Protein AF-A0A956BGX7-F1 (afdb_monomer)

Secondary structure (DSSP, 8-state):
-------------TT-TTHHHHHHHHHHHHTTT-HHHHHHHHHHTHHHHHH-S--HHHHHHHHHHTT--HHHHHHHHHHTSSS----

Foldseek 3Di:
DDPDDDDDDDPDDVQQPCPLLLQLLLVLVVVVPCNVQSVVQCVVCVVVNRPDPDCVVVSLVSCVVVVHPSVSSVVSSVVSPDDDDDD

Nearest PDB structures (foldseek):
  3kzq-assembly3_D-3  TM=8.633E-01  e=1.713E-01  Vibrio parahaemolyticus
  4p3y-assembly1_B  TM=7.181E-01  e=1.370E+00  Acinetobacter baumannii AYE
  2rem-assembly2_B  TM=7.412E-01  e=3.368E+00  Xylella fastidiosa

pLDDT: mean 79.61, std 20.41, range [38.09, 97.31]

Sequence (87 aa):
GDQLVIYYKHFPLPQHTHAVEAARAAIAAGNQGQFWEMHNLLFENQSRLSTTTDPNALFIELATELELDTERFLADYAQASAGQLPL

Mean predicted aligned error: 8.9 Å

Solvent-accessible 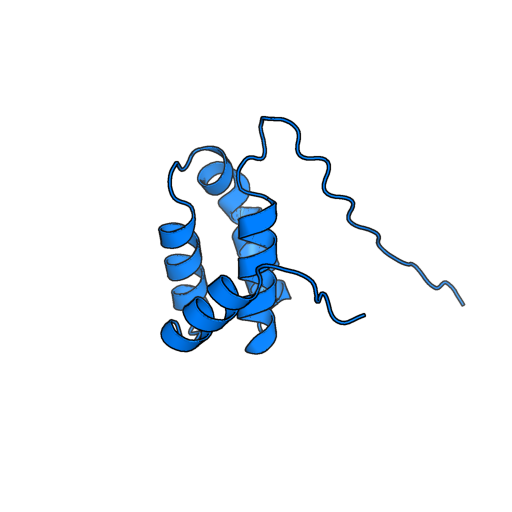surface area (backbone atoms only — not comparable to full-atom values): 5384 Å² total; per-residue (Å²): 131,90,82,84,79,86,80,87,75,90,73,74,51,92,73,45,82,48,56,69,59,51,50,26,46,20,50,23,33,34,80,73,73,36,30,67,61,42,43,49,51,51,62,76,39,43,68,58,53,56,70,49,94,63,62,64,66,55,50,53,52,53,36,52,74,68,71,47,64,59,70,60,32,53,51,40,35,65,60,63,60,84,90,74,81,86,127

Radius of gyration: 13.32 Å; Cα contacts (8 Å, |Δi|>4): 63; chains: 1; bounding box: 42×26×32 Å

Structure (mmCIF, N/CA/C/O backbone):
data_AF-A0A956BGX7-F1
#
_entry.id   AF-A0A956BGX7-F1
#
loop_
_atom_site.group_PDB
_atom_site.id
_atom_site.type_symbol
_atom_site.label_atom_id
_atom_site.label_alt_id
_atom_site.label_comp_id
_atom_site.label_asym_id
_atom_site.label_entity_id
_atom_site.label_seq_id
_atom_site.pdbx_PDB_ins_code
_atom_site.Cartn_x
_atom_site.Cartn_y
_atom_site.Cartn_z
_atom_site.occupancy
_atom_site.B_iso_or_equiv
_atom_site.auth_seq_id
_atom_site.auth_comp_id
_atom_site.auth_asym_id
_atom_site.auth_atom_id
_atom_site.pdbx_PDB_model_num
ATOM 1 N N . GLY A 1 1 ? -31.408 14.192 -5.478 1.00 47.97 1 GLY A N 1
ATOM 2 C CA . GLY A 1 1 ? -30.310 14.087 -4.509 1.00 47.97 1 GLY A CA 1
ATOM 3 C C . GLY A 1 1 ? -29.162 13.480 -5.256 1.00 47.97 1 GLY A C 1
ATOM 4 O O . GLY A 1 1 ? -29.305 12.350 -5.702 1.00 47.97 1 GLY A O 1
ATOM 5 N N . ASP A 1 2 ? -28.129 14.271 -5.514 1.00 47.53 2 ASP A N 1
ATOM 6 C CA . ASP A 1 2 ? -27.031 13.895 -6.400 1.00 47.53 2 ASP A CA 1
ATOM 7 C C . ASP A 1 2 ? -26.227 12.739 -5.803 1.00 47.53 2 ASP A C 1
ATOM 9 O O . ASP A 1 2 ? -25.475 12.913 -4.846 1.00 47.53 2 ASP A O 1
ATOM 13 N N . GLN A 1 3 ? -26.401 11.541 -6.361 1.00 48.25 3 GLN A N 1
ATOM 14 C CA . GLN A 1 3 ? -25.495 10.425 -6.123 1.00 48.25 3 GLN A CA 1
ATOM 15 C C . GLN A 1 3 ? -24.333 10.551 -7.104 1.00 48.25 3 GLN A C 1
ATOM 17 O O . GLN A 1 3 ? -24.397 10.083 -8.240 1.00 48.25 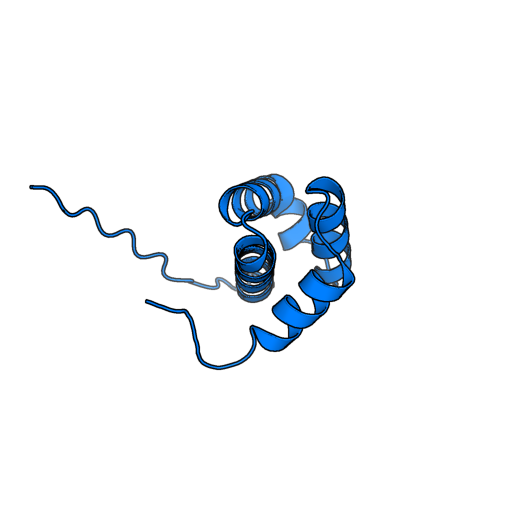3 GLN A O 1
ATOM 22 N N . LEU A 1 4 ? -23.278 11.235 -6.667 1.00 45.16 4 LEU A N 1
ATOM 23 C CA . LEU A 1 4 ? -22.010 11.242 -7.379 1.00 45.16 4 LEU A CA 1
ATOM 24 C C . LEU A 1 4 ? -21.307 9.906 -7.116 1.00 45.16 4 LEU A C 1
ATOM 26 O O . LEU A 1 4 ? -20.871 9.638 -5.999 1.00 45.16 4 LEU A O 1
ATOM 30 N N . VAL A 1 5 ? -21.208 9.070 -8.145 1.00 54.47 5 VAL A N 1
ATOM 31 C CA . VAL A 1 5 ? -20.448 7.816 -8.099 1.00 54.47 5 VAL A CA 1
ATOM 32 C C . VAL A 1 5 ? -19.115 8.049 -8.801 1.00 54.47 5 VAL A C 1
ATOM 34 O O . VAL A 1 5 ? -19.080 8.346 -9.996 1.00 54.47 5 VAL A O 1
ATOM 37 N N . ILE A 1 6 ? -18.016 7.942 -8.055 1.00 50.12 6 ILE A N 1
ATOM 38 C CA . ILE A 1 6 ? -16.661 8.057 -8.597 1.00 50.12 6 ILE A CA 1
ATOM 39 C C . ILE A 1 6 ? -16.217 6.666 -9.047 1.00 50.12 6 ILE A C 1
ATOM 41 O O . ILE A 1 6 ? -16.038 5.7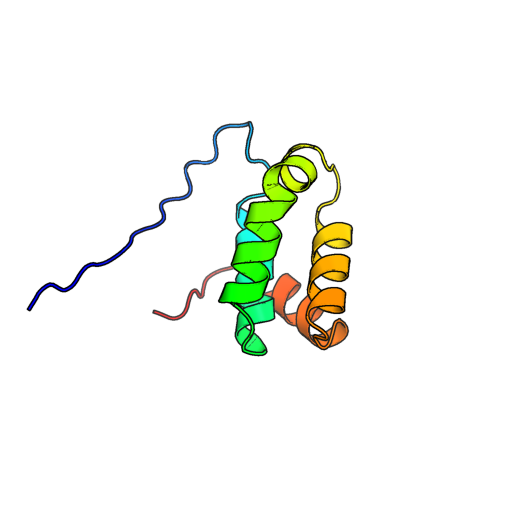66 -8.233 1.00 50.12 6 ILE A O 1
ATOM 45 N N . TYR A 1 7 ? -16.029 6.493 -10.353 1.00 44.59 7 TYR A N 1
ATOM 46 C CA . TYR A 1 7 ? -15.444 5.287 -10.931 1.00 44.59 7 TYR A CA 1
ATOM 47 C C . TYR A 1 7 ? -13.973 5.547 -11.250 1.00 44.59 7 TYR A C 1
ATOM 49 O O . TYR A 1 7 ? -13.664 6.32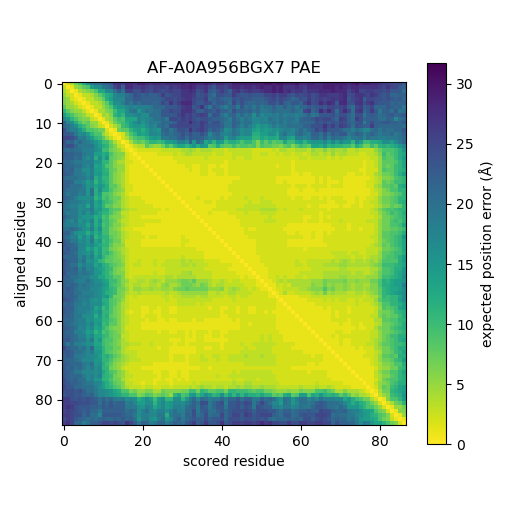9 -12.150 1.00 44.59 7 TYR A O 1
ATOM 57 N N . TYR A 1 8 ? -13.062 4.871 -10.549 1.00 48.16 8 TYR A N 1
ATOM 58 C CA . TYR A 1 8 ? -11.647 4.860 -10.912 1.00 48.16 8 TYR A CA 1
ATOM 59 C C . TYR A 1 8 ? -11.379 3.665 -11.827 1.00 48.16 8 TYR A C 1
ATOM 61 O O . TYR A 1 8 ? -11.372 2.510 -11.404 1.00 48.16 8 TYR A O 1
ATOM 69 N N . LYS A 1 9 ? -11.215 3.933 -13.121 1.00 46.16 9 LYS A N 1
ATOM 70 C CA . LYS A 1 9 ? -10.873 2.912 -14.110 1.00 46.16 9 LYS A CA 1
ATOM 71 C C . LYS A 1 9 ? -9.362 2.926 -14.290 1.00 46.16 9 LYS A C 1
ATOM 73 O O . LYS A 1 9 ? -8.837 3.843 -14.915 1.00 46.16 9 LYS A O 1
ATOM 78 N N . HIS A 1 10 ? -8.670 1.920 -13.753 1.00 47.66 10 HIS A N 1
ATOM 79 C CA . HIS A 1 10 ? -7.244 1.744 -14.011 1.00 47.66 10 HIS A CA 1
ATOM 80 C C . HIS A 1 10 ? -7.030 1.576 -15.522 1.00 47.66 10 HIS A C 1
ATOM 82 O O . HIS A 1 10 ? -7.387 0.555 -16.109 1.00 47.66 10 HIS A O 1
ATOM 88 N N . PHE A 1 11 ? -6.479 2.612 -16.151 1.00 41.88 11 PHE A N 1
ATOM 89 C CA . PHE A 1 11 ? -5.903 2.574 -17.489 1.00 41.88 11 PHE A CA 1
ATOM 90 C C . PHE A 1 11 ? -4.388 2.468 -17.299 1.00 41.88 11 PHE A C 1
ATOM 92 O O . PHE A 1 11 ? -3.717 3.501 -17.242 1.00 41.88 11 PHE A O 1
ATOM 99 N N . PRO A 1 12 ? -3.828 1.257 -17.123 1.00 45.47 12 PRO A N 1
ATOM 100 C CA . PRO A 1 12 ? -2.387 1.104 -17.061 1.00 45.47 12 PRO A CA 1
ATOM 101 C C . PRO A 1 12 ? -1.826 1.431 -18.446 1.00 45.47 12 PRO A C 1
ATOM 103 O O . PRO A 1 12 ? -1.765 0.595 -19.345 1.00 45.47 12 PRO A O 1
ATOM 106 N N . LEU A 1 13 ? -1.438 2.690 -18.633 1.00 48.34 13 LEU A N 1
ATOM 107 C CA . LEU A 1 13 ? -0.394 3.017 -19.588 1.00 48.34 13 LEU A CA 1
ATOM 108 C C . LEU A 1 13 ? 0.867 2.249 -19.146 1.00 48.34 13 LEU A C 1
ATOM 110 O O . LEU A 1 13 ? 1.050 2.059 -17.941 1.00 48.34 13 LEU A O 1
ATOM 114 N N . PRO A 1 14 ? 1.770 1.852 -20.061 1.00 51.06 14 PRO A N 1
ATOM 115 C CA . PRO A 1 14 ? 3.015 1.140 -19.722 1.00 51.06 14 PRO A CA 1
ATOM 116 C C . PRO A 1 14 ? 3.883 1.836 -18.657 1.00 51.06 14 PRO A C 1
ATOM 118 O O . PRO A 1 14 ? 4.814 1.246 -18.128 1.00 51.06 14 PRO A O 1
ATOM 121 N N . GLN A 1 15 ? 3.581 3.103 -18.374 1.00 54.44 15 GLN A N 1
ATOM 122 C CA . GLN A 1 15 ? 4.246 3.989 -17.432 1.00 54.44 15 GLN A CA 1
ATOM 123 C C . GLN A 1 15 ? 3.728 3.875 -15.978 1.00 54.44 15 GLN A C 1
ATOM 125 O O . GLN A 1 15 ? 4.325 4.466 -15.086 1.00 54.44 15 GLN A O 1
ATOM 130 N N . HIS A 1 16 ? 2.650 3.120 -15.714 1.00 61.56 16 HIS A N 1
ATOM 131 C CA . HIS A 1 16 ? 2.095 2.899 -14.367 1.00 61.56 16 HIS A CA 1
ATOM 132 C C . HIS A 1 16 ? 2.167 1.425 -13.956 1.00 61.56 16 HIS A C 1
ATOM 134 O O . HIS A 1 16 ? 1.152 0.782 -13.686 1.00 61.56 16 HIS A O 1
ATOM 140 N N . THR A 1 17 ? 3.389 0.894 -13.917 1.00 70.56 17 THR A N 1
ATOM 141 C CA . THR A 1 17 ? 3.690 -0.525 -13.669 1.00 70.56 17 THR A CA 1
ATOM 142 C C . THR A 1 17 ? 3.131 -1.057 -12.346 1.00 70.56 17 THR A C 1
ATOM 144 O O . THR A 1 17 ? 2.806 -2.233 -12.277 1.00 70.56 17 THR A O 1
ATOM 147 N N . HIS A 1 18 ? 2.970 -0.197 -11.332 1.00 84.50 18 HIS A N 1
ATOM 148 C CA . HIS A 1 18 ? 2.667 -0.601 -9.949 1.00 84.50 18 HIS A CA 1
ATOM 149 C C . HIS A 1 18 ? 1.285 -0.152 -9.443 1.00 84.50 18 HIS A C 1
ATOM 151 O O . HIS A 1 18 ? 1.050 -0.039 -8.240 1.00 84.50 18 HIS A O 1
ATOM 157 N N . ALA A 1 19 ? 0.365 0.191 -10.351 1.00 82.88 19 ALA A N 1
ATOM 158 C CA . ALA A 1 19 ? -0.944 0.730 -9.972 1.00 82.88 19 ALA A CA 1
ATOM 159 C C . ALA A 1 19 ? -1.834 -0.294 -9.242 1.00 82.88 19 ALA A C 1
ATOM 161 O O . ALA A 1 19 ? -2.609 0.079 -8.362 1.00 82.88 19 ALA A O 1
ATOM 162 N N . VAL A 1 20 ? -1.729 -1.578 -9.599 1.00 85.50 20 VAL A N 1
ATOM 163 C CA . VAL A 1 20 ? -2.500 -2.657 -8.958 1.00 85.50 20 VAL A CA 1
ATOM 164 C C . VAL A 1 20 ? -1.971 -2.908 -7.548 1.00 85.50 20 VAL A C 1
ATOM 166 O O . VAL A 1 20 ? -2.737 -3.077 -6.604 1.00 85.50 20 VAL A O 1
ATOM 169 N N . GLU A 1 21 ? -0.658 -2.889 -7.403 1.00 90.12 21 GLU A N 1
ATOM 170 C CA . GLU A 1 21 ? 0.088 -3.059 -6.170 1.00 90.12 21 GLU A CA 1
ATOM 171 C C . GLU A 1 21 ? -0.232 -1.919 -5.192 1.00 90.12 21 GLU A C 1
ATOM 173 O O . GLU A 1 21 ? -0.573 -2.176 -4.039 1.00 90.12 21 GLU A O 1
ATOM 178 N N . ALA A 1 22 ? -0.259 -0.671 -5.673 1.00 91.31 22 ALA A N 1
ATOM 179 C CA . ALA A 1 22 ? -0.690 0.486 -4.886 1.00 91.31 22 ALA A CA 1
ATOM 180 C C . ALA A 1 22 ? -2.137 0.344 -4.384 1.00 91.31 22 ALA A C 1
ATOM 182 O O . ALA A 1 22 ? -2.422 0.605 -3.216 1.00 91.31 22 ALA A O 1
ATOM 183 N N . ALA A 1 23 ? -3.056 -0.112 -5.242 1.00 90.00 23 ALA A N 1
ATOM 184 C CA . ALA A 1 23 ? -4.447 -0.328 -4.846 1.00 90.00 23 ALA A CA 1
ATOM 185 C C . ALA A 1 23 ? -4.568 -1.402 -3.750 1.00 90.00 23 ALA A C 1
ATOM 187 O O . ALA A 1 23 ? -5.313 -1.222 -2.787 1.00 90.00 23 ALA A O 1
ATOM 188 N N . ARG A 1 24 ? -3.797 -2.493 -3.848 1.00 92.12 24 ARG A N 1
ATOM 189 C CA . ARG A 1 24 ? -3.741 -3.528 -2.803 1.00 92.12 24 ARG A CA 1
ATOM 190 C C . ARG A 1 24 ? -3.202 -2.983 -1.485 1.00 92.12 24 ARG A C 1
ATOM 192 O O . ARG A 1 24 ? -3.763 -3.299 -0.442 1.00 92.12 24 ARG A O 1
ATOM 199 N N . ALA A 1 25 ? -2.159 -2.154 -1.528 1.00 94.25 25 ALA A N 1
ATOM 200 C CA . ALA A 1 25 ? -1.614 -1.505 -0.339 1.00 94.25 25 ALA A CA 1
ATOM 201 C C . ALA A 1 25 ? -2.657 -0.595 0.337 1.00 94.25 25 ALA A C 1
ATOM 203 O O . ALA A 1 25 ? -2.850 -0.678 1.548 1.00 94.25 25 ALA A O 1
ATOM 204 N N . ALA A 1 26 ? -3.402 0.203 -0.438 1.00 94.75 26 ALA A N 1
ATOM 205 C CA . ALA A 1 26 ? -4.485 1.032 0.095 1.00 94.75 26 ALA A CA 1
ATOM 206 C C . ALA A 1 26 ? -5.586 0.194 0.770 1.00 94.75 26 ALA A C 1
ATOM 208 O O . ALA A 1 26 ? -6.024 0.526 1.869 1.00 94.75 26 ALA A O 1
ATOM 209 N N . ILE A 1 27 ? -5.994 -0.926 0.163 1.00 92.06 27 ILE A N 1
ATOM 210 C CA . ILE A 1 27 ? -6.988 -1.846 0.746 1.00 92.06 27 ILE A CA 1
ATOM 211 C C . ILE A 1 27 ? -6.468 -2.482 2.041 1.00 92.06 27 ILE A C 1
ATOM 213 O O . ILE A 1 27 ? -7.190 -2.509 3.035 1.00 92.06 27 ILE A O 1
ATOM 217 N N . ALA A 1 28 ? -5.217 -2.949 2.058 1.00 94.75 28 ALA A N 1
ATOM 218 C CA . ALA A 1 28 ? -4.603 -3.545 3.245 1.00 94.75 28 ALA A CA 1
ATOM 219 C C . ALA A 1 28 ? -4.525 -2.551 4.417 1.00 94.75 28 ALA A C 1
ATOM 221 O O . ALA A 1 28 ? -4.816 -2.909 5.558 1.00 94.75 28 ALA A O 1
ATOM 222 N N . ALA A 1 29 ? -4.216 -1.280 4.143 1.00 95.50 29 ALA A N 1
ATOM 223 C CA . ALA A 1 29 ? -4.308 -0.218 5.144 1.00 95.50 29 ALA A CA 1
ATOM 224 C C . ALA A 1 29 ? -5.765 0.070 5.554 1.00 95.50 29 ALA A C 1
ATOM 226 O O . ALA A 1 29 ? -6.062 0.284 6.730 1.00 95.50 29 ALA A O 1
ATOM 227 N N . GLY A 1 30 ? -6.701 0.003 4.605 1.00 94.56 30 GLY A N 1
ATOM 228 C CA . GLY A 1 30 ? -8.138 0.134 4.846 1.00 94.56 30 GLY A CA 1
ATOM 229 C C . GLY A 1 30 ? -8.711 -0.913 5.804 1.00 94.56 30 GLY A C 1
ATOM 230 O O . GLY A 1 30 ? -9.535 -0.570 6.649 1.00 94.56 30 GLY A O 1
ATOM 231 N N . ASN A 1 31 ? -8.211 -2.150 5.773 1.00 93.62 31 ASN A N 1
ATOM 232 C CA . ASN A 1 31 ? -8.580 -3.204 6.731 1.00 93.62 31 ASN A CA 1
ATOM 233 C C . ASN A 1 31 ? -8.166 -2.891 8.183 1.00 93.62 31 ASN A C 1
ATOM 235 O O . ASN A 1 31 ? -8.616 -3.555 9.126 1.00 93.62 31 ASN A O 1
ATOM 239 N N . GLN A 1 32 ? -7.308 -1.887 8.361 1.00 96.06 32 GLN A N 1
ATOM 240 C CA . GLN A 1 32 ? -6.869 -1.347 9.645 1.00 96.06 32 GLN A CA 1
ATOM 241 C C . GLN A 1 32 ? -7.397 0.080 9.889 1.00 96.06 32 GLN A C 1
ATOM 243 O O . GLN A 1 32 ? -7.027 0.712 10.872 1.00 96.06 32 GLN A O 1
ATOM 248 N N . GLY A 1 33 ? -8.294 0.577 9.028 1.00 95.44 33 GLY A N 1
ATOM 249 C CA . GLY A 1 33 ? -8.956 1.874 9.173 1.00 95.44 33 GLY A CA 1
ATOM 250 C C . GLY A 1 33 ? -8.250 3.057 8.508 1.00 95.44 33 GLY A C 1
ATOM 251 O O . GLY A 1 33 ? -8.735 4.170 8.665 1.00 95.44 33 GLY A O 1
ATOM 252 N N . GLN A 1 34 ? -7.163 2.837 7.756 1.00 96.06 34 GLN A N 1
ATOM 253 C CA . GLN A 1 34 ? -6.323 3.911 7.197 1.00 96.06 34 GLN A CA 1
ATOM 254 C C . GLN A 1 34 ? -6.236 3.897 5.664 1.00 96.06 34 GLN A C 1
ATOM 256 O O . GLN A 1 34 ? -5.167 4.021 5.062 1.00 96.06 34 GLN A O 1
ATOM 261 N N . PHE A 1 35 ? -7.379 3.688 5.006 1.00 93.31 35 PHE A N 1
ATOM 262 C CA . PHE A 1 35 ? -7.443 3.636 3.543 1.00 93.31 35 PHE A CA 1
ATOM 263 C C . PHE A 1 35 ? -7.033 4.969 2.905 1.00 93.31 35 PHE A C 1
ATOM 265 O O . PHE A 1 35 ? -6.242 4.987 1.963 1.00 93.31 35 PHE A O 1
ATOM 272 N N . TRP A 1 36 ? -7.589 6.082 3.394 1.00 94.06 36 TRP A N 1
ATOM 273 C CA . TRP A 1 36 ? -7.412 7.399 2.777 1.00 94.06 36 TRP A CA 1
ATOM 274 C C . TRP A 1 36 ? -6.012 7.951 3.010 1.00 94.06 36 TRP A C 1
ATOM 276 O O . TRP A 1 36 ? -5.433 8.571 2.124 1.00 94.06 36 TRP A O 1
ATOM 286 N N . GLU A 1 37 ? -5.454 7.678 4.178 1.00 97.25 37 GLU A N 1
ATOM 287 C CA . GLU A 1 37 ? -4.109 8.041 4.582 1.00 97.25 37 GLU A CA 1
ATOM 288 C C . GLU A 1 37 ? -3.087 7.311 3.704 1.00 97.25 37 GLU A C 1
ATOM 290 O O . GLU A 1 37 ? -2.249 7.954 3.071 1.00 97.25 37 GLU A O 1
ATOM 295 N N . MET A 1 38 ? -3.229 5.989 3.545 1.00 96.88 38 MET A N 1
ATOM 296 C CA . MET A 1 38 ? -2.384 5.215 2.633 1.00 96.88 38 MET A CA 1
ATOM 297 C C . MET A 1 38 ? -2.566 5.659 1.180 1.00 96.88 38 MET A C 1
ATOM 299 O O . MET A 1 38 ? -1.588 5.825 0.456 1.00 96.88 38 MET A O 1
ATOM 303 N N . HIS A 1 39 ? -3.803 5.902 0.742 1.00 94.50 39 HIS A N 1
ATOM 304 C CA . HIS A 1 39 ? -4.075 6.438 -0.589 1.00 94.50 39 HIS A CA 1
ATOM 305 C C . HIS A 1 39 ? -3.332 7.764 -0.820 1.00 94.50 39 HIS A C 1
ATOM 307 O O . HIS A 1 39 ? -2.655 7.914 -1.835 1.00 94.50 39 HIS A O 1
ATOM 313 N N . ASN A 1 40 ? -3.402 8.710 0.116 1.00 94.69 40 ASN A N 1
ATOM 314 C CA . ASN A 1 40 ? -2.719 9.997 -0.007 1.00 94.69 40 ASN A CA 1
ATOM 315 C C . ASN A 1 40 ? -1.198 9.828 -0.071 1.00 94.69 40 ASN A C 1
ATOM 317 O O . ASN A 1 40 ? -0.577 10.359 -0.991 1.00 94.69 40 ASN A O 1
ATOM 321 N N . LEU A 1 41 ? -0.6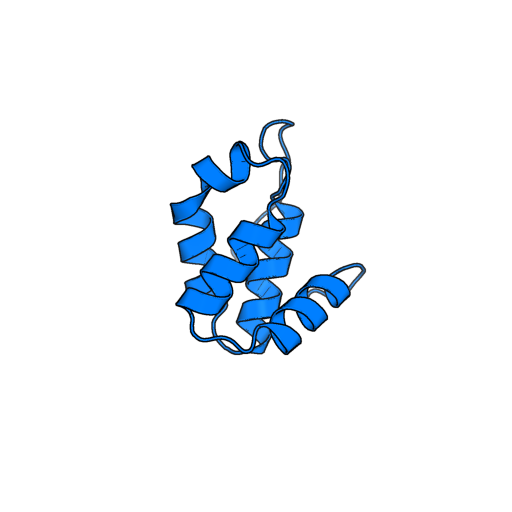16 9.011 0.810 1.00 96.00 41 LEU A N 1
ATOM 322 C CA . LEU A 1 41 ? 0.819 8.726 0.801 1.00 96.00 41 LEU A CA 1
ATOM 323 C C . LEU A 1 41 ? 1.277 8.079 -0.514 1.00 96.00 41 LEU A C 1
ATOM 325 O O . LEU A 1 41 ? 2.317 8.444 -1.064 1.00 96.00 41 LEU A O 1
ATOM 329 N N . LEU A 1 42 ? 0.494 7.157 -1.077 1.00 94.25 42 LEU A N 1
ATOM 330 C CA . LEU A 1 42 ? 0.776 6.563 -2.386 1.00 94.25 42 LEU A CA 1
ATOM 331 C C . LEU A 1 42 ? 0.740 7.610 -3.507 1.00 94.25 42 LEU A C 1
ATOM 333 O O . LEU A 1 42 ? 1.583 7.579 -4.407 1.00 94.25 42 LEU A O 1
ATOM 337 N N . PHE A 1 43 ? -0.204 8.555 -3.442 1.00 90.75 43 PHE A N 1
ATOM 338 C CA . PHE A 1 43 ? -0.295 9.668 -4.385 1.00 90.75 43 PHE A CA 1
ATOM 339 C C . PHE A 1 43 ? 0.896 10.629 -4.260 1.00 90.7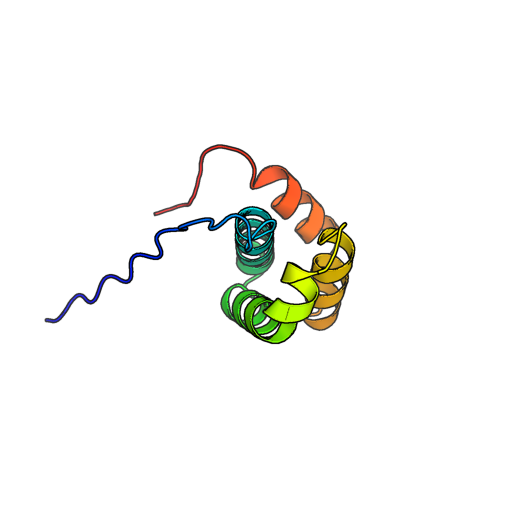5 43 PHE A C 1
ATOM 341 O O . PHE A 1 43 ? 1.466 11.034 -5.275 1.00 90.75 43 PHE A O 1
ATOM 348 N N . GLU A 1 44 ? 1.321 10.958 -3.046 1.00 94.38 44 GLU A N 1
ATOM 349 C CA . GLU A 1 44 ? 2.493 11.801 -2.784 1.00 94.38 44 GLU A CA 1
ATOM 350 C C . GLU A 1 44 ? 3.794 11.135 -3.253 1.00 94.38 44 GLU A C 1
ATOM 352 O O . GLU A 1 44 ? 4.692 11.790 -3.784 1.00 94.38 44 GLU A O 1
ATOM 357 N N . ASN A 1 45 ? 3.864 9.807 -3.156 1.00 92.81 45 ASN A N 1
ATOM 358 C CA . ASN A 1 45 ? 5.020 9.014 -3.558 1.00 92.81 45 ASN A CA 1
ATOM 359 C C . ASN A 1 45 ? 4.922 8.463 -4.997 1.00 92.81 45 ASN A C 1
ATOM 361 O O . ASN A 1 45 ? 5.735 7.620 -5.379 1.00 92.81 45 ASN A O 1
ATOM 365 N N . GLN A 1 46 ? 4.005 8.966 -5.839 1.00 89.00 46 GLN A N 1
ATOM 366 C CA . GLN A 1 46 ? 3.800 8.510 -7.230 1.00 89.00 46 GLN A CA 1
ATOM 367 C C . GLN A 1 46 ? 5.085 8.443 -8.068 1.00 89.00 46 GLN A C 1
ATOM 369 O O . GLN A 1 46 ? 5.261 7.520 -8.864 1.00 89.00 46 GLN A O 1
ATOM 374 N N . SER A 1 47 ? 5.997 9.404 -7.897 1.00 87.94 47 SER A N 1
ATOM 375 C CA . SER A 1 47 ? 7.276 9.435 -8.623 1.00 87.94 47 SER A CA 1
ATOM 376 C C . SER A 1 47 ? 8.199 8.275 -8.218 1.00 87.94 47 SER A C 1
ATOM 378 O O . SER A 1 47 ? 8.783 7.600 -9.071 1.00 87.94 47 SER A O 1
ATOM 380 N N . ARG A 1 48 ? 8.267 7.973 -6.913 1.00 88.81 48 ARG A N 1
ATOM 381 C CA . ARG A 1 48 ? 9.016 6.822 -6.380 1.00 88.81 48 ARG A CA 1
ATOM 382 C C . ARG A 1 48 ? 8.372 5.517 -6.829 1.00 88.81 48 ARG A C 1
ATOM 384 O O . ARG A 1 48 ? 9.066 4.625 -7.307 1.00 88.81 48 ARG A O 1
ATOM 391 N N . LEU A 1 49 ? 7.041 5.451 -6.762 1.00 87.44 49 LEU A N 1
ATOM 392 C CA . LEU A 1 49 ? 6.271 4.316 -7.256 1.00 87.44 49 LEU A CA 1
ATOM 393 C C . LEU A 1 49 ? 6.532 4.059 -8.741 1.00 87.44 49 LEU A C 1
ATOM 395 O O . LEU A 1 49 ? 6.659 2.916 -9.137 1.00 87.44 49 LEU A O 1
ATOM 399 N N . SER A 1 50 ? 6.656 5.099 -9.565 1.00 83.62 50 SER A N 1
ATOM 400 C CA . SER A 1 50 ? 6.837 4.945 -11.016 1.00 83.62 50 SER A CA 1
ATOM 401 C C . SER A 1 50 ? 8.246 4.499 -11.422 1.00 83.62 50 SER A C 1
ATOM 403 O O . SER A 1 50 ? 8.431 4.000 -12.529 1.00 83.62 50 SER A O 1
ATOM 405 N N . THR A 1 51 ? 9.245 4.698 -10.559 1.00 83.56 51 THR A N 1
ATOM 406 C CA . THR A 1 51 ? 10.663 4.434 -10.867 1.00 83.56 51 THR A CA 1
ATOM 407 C C . THR A 1 51 ? 11.239 3.229 -10.130 1.00 83.56 51 THR A C 1
ATOM 409 O O . THR A 1 51 ? 12.296 2.733 -10.518 1.00 83.56 51 THR A O 1
ATOM 412 N N . THR A 1 52 ? 10.564 2.739 -9.088 1.00 83.62 52 THR A N 1
ATOM 413 C CA . THR A 1 52 ? 11.027 1.577 -8.326 1.00 83.62 52 THR A CA 1
ATOM 414 C C . THR A 1 52 ? 10.839 0.266 -9.093 1.00 83.62 52 THR A C 1
ATOM 416 O O . THR A 1 52 ? 9.855 0.069 -9.806 1.00 83.62 52 THR A O 1
ATOM 419 N N . THR A 1 53 ? 11.778 -0.662 -8.911 1.00 82.56 53 THR A N 1
ATOM 420 C CA . THR A 1 53 ? 11.661 -2.052 -9.382 1.00 82.56 53 THR A CA 1
ATOM 421 C C . THR A 1 53 ? 10.943 -2.937 -8.358 1.00 82.56 53 THR A C 1
ATOM 423 O O . THR A 1 53 ? 10.386 -3.966 -8.727 1.00 82.56 53 THR A O 1
ATOM 426 N N . ASP A 1 54 ? 10.932 -2.530 -7.084 1.00 85.44 54 ASP A N 1
ATOM 427 C CA . ASP A 1 54 ? 1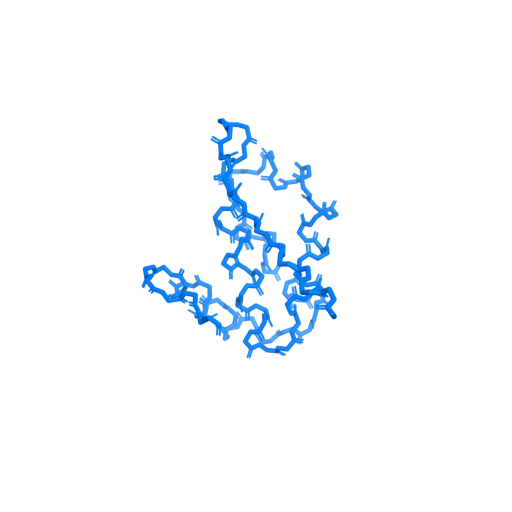0.260 -3.224 -5.983 1.00 85.44 54 ASP A CA 1
ATOM 428 C C . ASP A 1 54 ? 9.432 -2.217 -5.160 1.00 85.44 54 ASP A C 1
ATOM 430 O O . ASP A 1 54 ? 9.999 -1.398 -4.427 1.00 85.44 54 ASP A O 1
ATOM 434 N N . PRO A 1 55 ? 8.094 -2.211 -5.293 1.00 89.69 55 PRO A N 1
ATOM 435 C CA . PRO A 1 55 ? 7.234 -1.288 -4.561 1.00 89.69 55 PRO A CA 1
ATOM 436 C C . PRO A 1 55 ? 6.949 -1.750 -3.122 1.00 89.69 55 PRO A C 1
ATOM 438 O O . PRO A 1 55 ? 6.472 -0.951 -2.318 1.00 89.69 55 PRO A O 1
ATOM 441 N N . ASN A 1 56 ? 7.265 -3.001 -2.757 1.00 90.38 56 ASN A N 1
ATOM 442 C CA . ASN A 1 56 ? 6.922 -3.546 -1.440 1.00 90.38 56 ASN A CA 1
ATOM 443 C C . ASN A 1 56 ? 7.656 -2.817 -0.312 1.00 90.38 56 ASN A C 1
ATOM 445 O O . ASN A 1 56 ? 7.061 -2.536 0.726 1.00 90.38 56 ASN A O 1
ATOM 449 N N . ALA A 1 57 ? 8.928 -2.468 -0.533 1.00 91.31 57 ALA A N 1
ATOM 450 C CA . ALA A 1 57 ? 9.710 -1.687 0.422 1.00 91.31 57 ALA A CA 1
ATOM 451 C C . ALA A 1 57 ? 9.047 -0.334 0.726 1.00 91.31 57 ALA A C 1
ATOM 453 O O . ALA A 1 57 ? 8.957 0.059 1.886 1.00 91.31 57 ALA A O 1
ATOM 454 N N . LEU A 1 58 ? 8.517 0.333 -0.306 1.00 93.31 58 LEU A N 1
ATOM 455 C CA . LEU A 1 58 ? 7.782 1.583 -0.145 1.00 93.31 58 LEU A CA 1
ATOM 456 C C . LEU A 1 58 ? 6.474 1.362 0.620 1.00 93.31 58 LEU A C 1
ATOM 458 O O . LEU A 1 58 ? 6.174 2.116 1.531 1.00 93.31 58 LEU A O 1
ATOM 462 N N . PHE A 1 59 ? 5.704 0.317 0.321 1.00 95.19 59 PHE A N 1
ATOM 463 C CA . PHE A 1 59 ? 4.457 0.069 1.053 1.00 95.19 59 PHE A CA 1
ATOM 464 C C . PHE A 1 59 ? 4.677 -0.234 2.535 1.00 95.19 59 PHE A C 1
ATOM 466 O O . PHE A 1 59 ? 3.893 0.221 3.360 1.00 95.19 59 PHE A O 1
ATOM 473 N N . ILE A 1 60 ? 5.742 -0.963 2.882 1.00 95.12 60 ILE A N 1
ATOM 474 C CA . ILE A 1 60 ? 6.102 -1.228 4.281 1.00 95.12 60 ILE A CA 1
ATOM 475 C C . ILE A 1 60 ? 6.540 0.064 4.983 1.00 95.12 60 ILE A C 1
ATOM 477 O O . ILE A 1 60 ? 6.152 0.286 6.128 1.00 95.12 60 ILE A O 1
ATOM 481 N N . GLU A 1 61 ? 7.308 0.923 4.306 1.00 95.69 61 GLU A N 1
ATOM 482 C CA . GLU A 1 61 ? 7.678 2.256 4.805 1.00 95.69 61 GLU A CA 1
ATOM 483 C C . GLU A 1 61 ? 6.423 3.079 5.128 1.00 95.69 61 GLU A C 1
ATOM 485 O O . GLU A 1 61 ? 6.262 3.517 6.265 1.00 95.69 61 GLU A O 1
ATOM 490 N N . LEU A 1 62 ? 5.491 3.192 4.177 1.00 96.81 62 LEU A N 1
ATOM 491 C CA . LEU A 1 62 ? 4.244 3.940 4.364 1.00 96.81 62 LEU A CA 1
ATOM 492 C C . LEU A 1 62 ? 3.346 3.313 5.442 1.00 96.81 62 LEU A C 1
ATOM 494 O O . LEU A 1 62 ? 2.746 4.023 6.240 1.00 96.81 62 LEU A O 1
ATOM 498 N N . ALA A 1 63 ? 3.262 1.982 5.514 1.00 96.94 63 ALA A N 1
ATOM 499 C CA . ALA A 1 63 ? 2.495 1.302 6.557 1.00 96.94 63 ALA A CA 1
ATOM 500 C C . ALA A 1 63 ? 3.092 1.541 7.953 1.00 96.94 63 ALA A C 1
ATOM 502 O O . ALA A 1 63 ? 2.349 1.689 8.920 1.00 96.94 63 ALA A O 1
ATOM 503 N N . THR A 1 64 ? 4.421 1.622 8.048 1.00 96.62 64 THR A N 1
ATOM 504 C CA . THR A 1 64 ? 5.123 1.957 9.293 1.00 96.62 64 THR A CA 1
ATOM 505 C C . THR A 1 64 ? 4.881 3.414 9.689 1.00 96.62 64 THR A C 1
ATOM 507 O O . THR A 1 64 ? 4.665 3.687 10.865 1.00 96.62 64 THR A O 1
ATOM 510 N N . GLU A 1 65 ? 4.877 4.344 8.727 1.00 96.94 65 GLU A N 1
ATOM 511 C CA . GLU A 1 65 ? 4.560 5.762 8.962 1.00 96.94 65 GLU A CA 1
ATOM 512 C C . GLU A 1 65 ? 3.139 5.956 9.504 1.00 96.94 65 GLU A C 1
ATOM 514 O O . GLU A 1 65 ? 2.916 6.778 10.388 1.00 96.94 65 GLU A O 1
ATOM 519 N N . LEU A 1 66 ? 2.197 5.145 9.026 1.00 97.25 66 LEU A N 1
ATOM 520 C CA . LEU A 1 66 ? 0.825 5.107 9.526 1.00 97.25 66 LEU A CA 1
ATOM 521 C C . LEU A 1 66 ? 0.673 4.319 10.838 1.00 97.25 66 LEU A C 1
ATOM 523 O O . LEU A 1 66 ? -0.448 4.133 11.299 1.00 97.25 66 LEU A O 1
ATOM 527 N N . GLU A 1 67 ? 1.759 3.827 11.438 1.00 97.25 67 GLU A N 1
ATOM 528 C CA . GLU A 1 67 ? 1.730 3.010 12.661 1.00 97.25 67 GLU A CA 1
ATOM 529 C C . GLU A 1 67 ? 0.827 1.762 12.540 1.00 97.25 67 GLU A C 1
ATOM 531 O O . GLU A 1 67 ? 0.211 1.313 13.509 1.00 97.25 67 GLU A O 1
ATOM 536 N N . LEU A 1 68 ? 0.729 1.189 11.335 1.00 97.31 68 LEU A N 1
ATOM 537 C CA . LEU A 1 68 ? -0.032 -0.033 11.085 1.00 97.31 68 LEU A CA 1
ATOM 538 C C . LEU A 1 68 ? 0.688 -1.268 11.628 1.00 97.31 68 LEU A C 1
ATOM 540 O O . LEU A 1 68 ? 1.917 -1.327 11.693 1.00 97.31 68 LEU A O 1
ATOM 544 N N . ASP A 1 69 ? -0.085 -2.315 11.920 1.00 97.25 69 ASP A N 1
ATOM 545 C CA . ASP A 1 69 ? 0.473 -3.650 12.112 1.00 97.25 69 ASP A CA 1
ATOM 546 C C . ASP A 1 69 ? 1.003 -4.144 10.760 1.00 97.25 69 ASP A C 1
ATOM 548 O O . ASP A 1 69 ? 0.233 -4.450 9.841 1.00 97.25 69 ASP A O 1
ATOM 552 N N . THR A 1 70 ? 2.328 -4.162 10.622 1.00 93.88 70 THR A N 1
ATOM 553 C CA . THR A 1 70 ? 3.007 -4.480 9.364 1.00 93.88 70 THR A CA 1
ATOM 554 C C . THR A 1 70 ? 2.906 -5.960 9.003 1.00 93.88 70 THR A C 1
ATOM 556 O O . THR A 1 70 ? 2.841 -6.284 7.817 1.00 93.88 70 THR A O 1
ATOM 559 N N . GLU A 1 71 ? 2.813 -6.864 9.983 1.00 93.94 71 GLU A N 1
ATOM 560 C CA . GLU A 1 71 ? 2.595 -8.292 9.729 1.00 93.94 71 GLU A CA 1
ATOM 561 C C . GLU A 1 71 ? 1.191 -8.524 9.161 1.00 93.94 71 GLU A C 1
ATOM 563 O O . GLU A 1 71 ? 1.035 -9.174 8.121 1.00 93.94 71 GLU A O 1
ATOM 568 N N . ARG A 1 72 ? 0.169 -7.922 9.784 1.00 94.44 72 ARG A N 1
ATOM 569 C CA . ARG A 1 72 ? -1.212 -7.970 9.289 1.00 94.44 72 ARG A CA 1
ATOM 570 C C . ARG A 1 72 ? -1.354 -7.271 7.941 1.00 94.44 72 ARG A C 1
ATOM 572 O O . ARG A 1 72 ? -2.019 -7.796 7.052 1.00 94.44 72 ARG A O 1
ATOM 579 N N . PHE A 1 73 ? -0.709 -6.120 7.766 1.00 95.50 73 PHE A N 1
ATOM 580 C CA . PHE A 1 73 ? -0.693 -5.391 6.500 1.00 95.50 73 PHE A CA 1
ATOM 581 C C . PHE A 1 73 ? -0.139 -6.255 5.364 1.00 95.50 73 PHE A C 1
ATOM 583 O O . PHE A 1 73 ? -0.758 -6.337 4.307 1.00 95.50 73 PHE A O 1
ATOM 590 N N . LEU A 1 74 ? 0.994 -6.932 5.577 1.00 92.31 74 LEU A N 1
ATOM 591 C CA . LEU A 1 74 ? 1.599 -7.804 4.570 1.00 92.31 74 LEU A CA 1
ATOM 592 C C . LEU A 1 74 ? 0.726 -9.021 4.256 1.00 92.31 74 LEU A C 1
ATOM 594 O O . LEU A 1 74 ? 0.616 -9.405 3.089 1.00 92.31 74 LEU A O 1
ATOM 598 N N . ALA A 1 75 ? 0.082 -9.604 5.270 1.00 92.44 75 ALA A N 1
ATOM 599 C CA . ALA A 1 75 ? -0.877 -10.684 5.069 1.00 92.44 75 ALA A CA 1
ATOM 600 C C . ALA A 1 75 ? -2.057 -10.222 4.197 1.00 92.44 75 ALA A C 1
ATOM 602 O O . ALA A 1 75 ? -2.358 -10.860 3.187 1.00 92.44 75 ALA A O 1
ATOM 603 N N . ASP A 1 76 ? -2.667 -9.082 4.524 1.00 91.31 76 ASP A N 1
ATOM 604 C CA . ASP A 1 76 ? -3.795 -8.515 3.780 1.00 91.31 76 ASP A CA 1
ATOM 605 C C . ASP A 1 76 ? -3.390 -8.097 2.356 1.00 91.31 76 ASP A C 1
ATOM 607 O O . ASP A 1 76 ? -4.106 -8.373 1.394 1.00 91.31 76 ASP A O 1
ATOM 611 N N . TYR A 1 77 ? -2.205 -7.504 2.194 1.00 89.31 77 TYR A N 1
ATOM 612 C CA . TYR A 1 77 ? -1.634 -7.131 0.899 1.00 89.31 77 TYR A CA 1
ATOM 613 C C . TYR A 1 77 ? -1.395 -8.351 -0.006 1.00 89.31 77 TYR A C 1
ATOM 615 O O . TYR A 1 77 ? -1.700 -8.305 -1.202 1.00 89.31 77 TYR A O 1
ATOM 623 N N . ALA A 1 78 ? -0.907 -9.465 0.554 1.00 86.69 78 ALA A N 1
ATOM 624 C CA . ALA A 1 78 ? -0.723 -10.720 -0.175 1.00 86.69 78 ALA A CA 1
ATOM 625 C C . ALA A 1 78 ? -2.066 -11.378 -0.555 1.00 86.69 78 ALA A C 1
ATOM 627 O O . ALA A 1 78 ? -2.211 -11.915 -1.659 1.00 86.69 78 ALA A O 1
ATOM 628 N N . GLN A 1 79 ? -3.061 -11.305 0.337 1.00 76.75 79 GLN A N 1
ATOM 629 C CA . GLN A 1 79 ? -4.408 -11.852 0.130 1.00 76.75 79 GLN A CA 1
ATOM 630 C C . GLN A 1 79 ? -5.287 -10.989 -0.784 1.00 76.75 79 GLN A C 1
ATOM 632 O O . GLN A 1 79 ? -6.221 -11.507 -1.387 1.00 76.75 79 GLN A O 1
ATOM 637 N N . ALA A 1 80 ? -4.965 -9.708 -0.991 1.00 65.94 80 ALA A N 1
ATOM 638 C CA . ALA A 1 80 ? -5.663 -8.825 -1.933 1.00 65.94 80 ALA A CA 1
ATOM 639 C C . ALA A 1 80 ? -5.472 -9.219 -3.422 1.00 65.94 80 ALA A C 1
ATOM 641 O O . ALA A 1 80 ? -5.795 -8.458 -4.341 1.00 65.94 80 ALA A O 1
ATOM 642 N N . SER A 1 81 ? -4.953 -10.420 -3.690 1.00 51.25 81 SER A N 1
ATOM 643 C CA . SER A 1 81 ? -4.889 -11.032 -5.009 1.00 51.25 81 SER A CA 1
ATOM 644 C C . SER A 1 81 ? -6.081 -11.97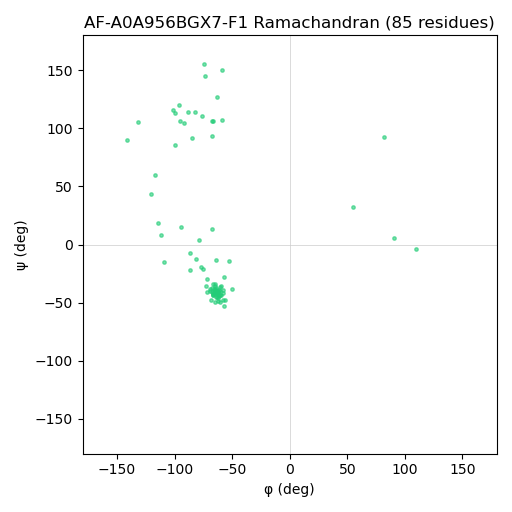9 -5.223 1.00 51.25 81 SER A C 1
ATOM 646 O O . SER A 1 81 ? -6.252 -12.963 -4.520 1.00 51.25 81 SER A O 1
ATOM 648 N N . ALA A 1 82 ? -6.877 -11.672 -6.254 1.00 42.22 82 ALA A N 1
ATOM 649 C CA . ALA A 1 82 ? -8.027 -12.430 -6.765 1.00 42.22 82 ALA A CA 1
ATOM 650 C C . ALA A 1 82 ? -9.376 -12.246 -6.029 1.00 42.22 82 ALA A C 1
ATOM 652 O O . ALA A 1 82 ? -9.766 -13.020 -5.166 1.00 42.22 82 ALA A O 1
ATOM 653 N N . GLY A 1 83 ? -10.182 -11.295 -6.518 1.00 42.34 83 GLY A N 1
ATOM 654 C CA . GLY A 1 83 ? -11.626 -11.533 -6.652 1.00 42.34 83 GLY A CA 1
ATOM 655 C C . GLY A 1 83 ? -12.592 -10.799 -5.726 1.00 42.34 83 GLY A C 1
ATOM 656 O O . GLY A 1 83 ? -13.789 -10.920 -5.958 1.00 42.34 83 GLY A O 1
ATOM 657 N N . GLN A 1 84 ? -12.151 -10.006 -4.751 1.00 42.00 84 GLN A N 1
ATOM 658 C CA . GLN A 1 84 ? -13.099 -9.363 -3.836 1.00 42.00 84 GLN A CA 1
ATOM 659 C C . GLN A 1 84 ? -12.675 -7.929 -3.500 1.00 42.00 84 GLN A C 1
ATOM 661 O O . GLN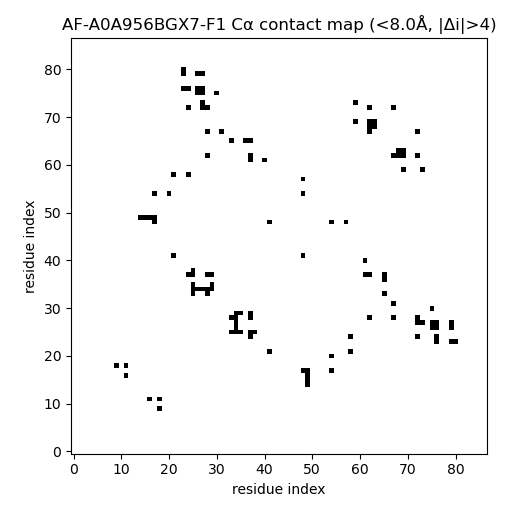 A 1 84 ? -11.967 -7.679 -2.532 1.00 42.00 84 GLN A O 1
ATOM 666 N N . LEU A 1 85 ? -13.135 -6.973 -4.307 1.00 42.75 85 LEU A N 1
ATOM 667 C CA . LEU A 1 85 ? -13.416 -5.636 -3.789 1.00 42.75 85 LEU A CA 1
ATOM 668 C C . LEU A 1 85 ? -14.813 -5.729 -3.158 1.00 42.75 85 LEU A C 1
ATOM 670 O O . LEU A 1 85 ? -15.760 -6.024 -3.894 1.00 42.75 85 LEU A O 1
ATOM 674 N N . PRO A 1 86 ? -14.971 -5.580 -1.832 1.00 38.09 86 PRO A N 1
ATOM 675 C CA . PRO A 1 86 ? -16.300 -5.456 -1.254 1.00 38.09 86 PRO A CA 1
ATOM 676 C C . PRO A 1 86 ? -16.943 -4.173 -1.802 1.00 38.09 86 PRO A C 1
ATOM 678 O O . PRO A 1 86 ? -16.318 -3.112 -1.795 1.00 38.09 86 PRO A O 1
ATOM 681 N N . LEU A 1 87 ? -18.147 -4.342 -2.354 1.00 40.31 87 LEU A N 1
ATOM 682 C CA . LEU A 1 87 ? -19.020 -3.293 -2.889 1.00 40.31 87 LEU A CA 1
ATOM 683 C C . LEU A 1 87 ? -19.449 -2.301 -1.805 1.00 40.31 87 LEU A C 1
ATOM 685 O O . LEU A 1 87 ? -19.753 -2.772 -0.685 1.00 40.31 87 LEU A O 1
#